Protein AF-A0A382VZM5-F1 (afdb_monomer_lite)

Organism: NCBI:txid408172

Secondary structure (DSSP, 8-state):
--SSGGGTSSSSS-S----------HHHHHHHHHHHHHHHHHHHTTS-HHHHHHHHHHHHHHHHSTTS-SSHHHHHT-EEE-TTSPEEEEEESSGGGGSSS------HHHHHHHHHHHHHHHHSTT-------

Radius of gyration: 19.67 Å; chains: 1; bounding box: 55×34×48 Å

Foldseek 3Di:
DVPPVVVVVVVPPPPDPDPPPDDADPVLLVVLLLLQLLQLLVVPLVHDPVRSLVSSVVLVVQLVDPVAPVGSNRQQLAFDADPVRHGDQCGHPRNVNRVPDDSDDDDPVSSVVSSVSSCVSVVDDDPPPVDDD

Structure (mmCIF, N/CA/C/O backbone):
data_AF-A0A382VZM5-F1
#
_entry.id   AF-A0A382VZM5-F1
#
loop_
_atom_site.group_PDB
_atom_site.id
_atom_site.type_symbol
_atom_site.label_atom_id
_atom_site.label_alt_id
_atom_site.label_comp_id
_atom_site.label_asym_id
_atom_site.label_entity_id
_atom_site.label_seq_id
_atom_site.pdbx_PDB_ins_code
_atom_site.Cartn_x
_atom_site.Cartn_y
_atom_site.Cartn_z
_atom_site.occupancy
_atom_site.B_iso_or_equiv
_atom_site.auth_seq_id
_atom_site.auth_comp_id
_atom_site.auth_asym_id
_atom_site.auth_atom_id
_atom_site.pdbx_PDB_model_num
ATOM 1 N N . MET A 1 1 ? -42.555 -19.357 35.839 1.00 53.53 1 MET A N 1
ATOM 2 C CA . MET A 1 1 ? -43.086 -18.485 34.761 1.00 53.53 1 MET A CA 1
ATOM 3 C C . MET A 1 1 ? -42.178 -17.305 34.368 1.00 53.53 1 MET A C 1
ATOM 5 O O . MET A 1 1 ? -42.350 -16.786 33.280 1.00 53.53 1 MET A O 1
ATOM 9 N N . LYS A 1 2 ? -41.164 -16.904 35.163 1.00 49.78 2 LYS A N 1
ATOM 10 C CA . LYS A 1 2 ? -40.229 -15.804 34.808 1.00 49.78 2 LYS A CA 1
ATOM 11 C C . LYS A 1 2 ? -39.026 -16.201 33.923 1.00 49.78 2 LYS A C 1
ATOM 13 O O . LYS A 1 2 ? -38.334 -15.325 33.428 1.00 49.78 2 LYS A O 1
ATOM 18 N N . LYS A 1 3 ? -38.778 -17.501 33.697 1.00 49.69 3 LYS A N 1
ATOM 19 C CA . LYS A 1 3 ? -37.622 -17.991 32.912 1.00 49.69 3 LYS A CA 1
ATOM 20 C C . LYS A 1 3 ? -37.872 -18.118 31.398 1.00 49.69 3 LYS A C 1
ATOM 22 O O . LYS A 1 3 ? -36.915 -18.255 30.653 1.00 49.69 3 LYS A O 1
ATOM 27 N N . ILE A 1 4 ? -39.125 -18.039 30.940 1.00 55.53 4 ILE A N 1
ATOM 28 C CA . ILE A 1 4 ? -39.479 -18.216 29.515 1.00 55.53 4 ILE A CA 1
ATOM 29 C C . ILE A 1 4 ? -39.431 -16.881 28.745 1.00 55.53 4 ILE A C 1
ATOM 31 O O . ILE A 1 4 ? -39.087 -16.856 27.568 1.00 55.53 4 ILE A O 1
ATOM 35 N N . ILE A 1 5 ? -39.658 -15.748 29.421 1.00 54.41 5 ILE A N 1
ATOM 36 C CA . ILE A 1 5 ? -39.667 -14.410 28.795 1.00 54.41 5 ILE A CA 1
ATOM 37 C C . ILE A 1 5 ? -38.249 -13.948 28.395 1.00 54.41 5 ILE A C 1
ATOM 39 O O . ILE A 1 5 ? -38.088 -13.205 27.431 1.00 54.41 5 ILE A O 1
ATOM 43 N N . LEU A 1 6 ? -37.201 -14.450 29.059 1.00 52.16 6 LEU A N 1
ATOM 44 C CA . LEU A 1 6 ? -35.811 -14.082 28.755 1.00 52.16 6 LEU A CA 1
ATOM 45 C C . LEU A 1 6 ? -35.252 -14.779 27.496 1.00 52.16 6 LEU A C 1
ATOM 47 O O . LEU A 1 6 ? -34.244 -14.339 26.952 1.00 52.16 6 LEU A O 1
ATOM 51 N N . LEU A 1 7 ? -35.913 -15.834 27.002 1.00 49.56 7 LEU A N 1
ATOM 52 C CA . LEU A 1 7 ? -35.460 -16.582 25.822 1.00 49.56 7 LEU A CA 1
ATOM 53 C C . LEU A 1 7 ? -35.880 -15.922 24.493 1.00 49.56 7 LEU A C 1
ATOM 55 O O . LEU A 1 7 ? -35.261 -16.167 23.462 1.00 49.56 7 LEU A O 1
ATOM 59 N N . CYS A 1 8 ? -36.901 -15.058 24.505 1.00 49.72 8 CYS A N 1
ATOM 60 C CA . CYS A 1 8 ? -37.452 -14.455 23.284 1.00 49.72 8 CYS A CA 1
ATOM 61 C C . CYS A 1 8 ? -36.749 -13.154 22.859 1.00 49.72 8 CYS A C 1
ATOM 63 O O . CYS A 1 8 ? -36.810 -12.781 21.692 1.00 49.72 8 CYS A O 1
ATOM 65 N N . ILE A 1 9 ? -36.028 -12.482 23.764 1.00 53.47 9 ILE A N 1
ATOM 66 C CA . ILE A 1 9 ? -35.330 -11.219 23.452 1.00 53.47 9 ILE A CA 1
A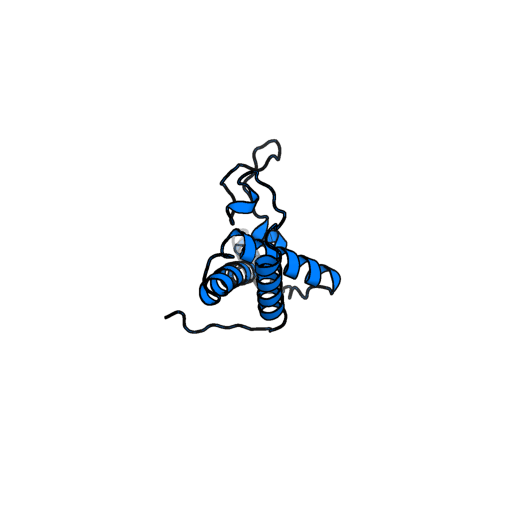TOM 67 C C . ILE A 1 9 ? -34.077 -11.466 22.588 1.00 53.47 9 ILE A C 1
ATOM 69 O O . ILE A 1 9 ? -33.667 -10.601 21.818 1.00 53.47 9 ILE A O 1
ATOM 73 N N . ILE A 1 10 ? -33.503 -12.673 22.634 1.00 54.12 10 ILE A N 1
ATOM 74 C CA . ILE A 1 10 ? -32.308 -13.034 21.852 1.00 54.12 10 ILE A CA 1
ATOM 75 C C . ILE A 1 10 ? -32.659 -13.368 20.386 1.00 54.12 10 ILE A C 1
ATOM 77 O O . ILE A 1 10 ? -31.807 -13.252 19.508 1.00 54.12 10 ILE A O 1
ATOM 81 N N . LEU A 1 11 ? -33.919 -13.705 20.082 1.00 53.12 11 LEU A N 1
ATOM 82 C CA . LEU A 1 11 ? -34.346 -14.110 18.734 1.00 53.12 11 LEU A CA 1
ATOM 83 C C . LEU A 1 11 ? -34.771 -12.942 17.819 1.00 53.12 11 LEU A C 1
ATOM 85 O O . LEU A 1 11 ? -34.908 -13.149 16.617 1.00 53.12 11 LEU A O 1
ATOM 89 N N . VAL A 1 12 ? -34.925 -11.714 18.335 1.00 53.81 12 VAL A N 1
ATOM 90 C CA . VAL A 1 12 ? -35.451 -10.564 17.556 1.00 53.81 12 VAL A CA 1
ATOM 91 C C . VAL A 1 12 ? -34.361 -9.596 17.049 1.00 53.81 12 VAL A C 1
ATOM 93 O O . VAL A 1 12 ? -34.648 -8.681 16.288 1.00 53.81 12 VAL A O 1
ATOM 96 N N . SER A 1 13 ? -33.078 -9.810 17.357 1.00 57.31 13 SER A N 1
ATOM 97 C CA . SER A 1 13 ? -32.002 -8.907 16.883 1.00 57.31 13 SER A CA 1
ATOM 98 C C . SER A 1 13 ? -31.347 -9.323 15.547 1.00 57.31 13 SER A C 1
ATOM 100 O O . SER A 1 13 ? -30.417 -8.678 15.067 1.00 57.31 13 SER A O 1
ATOM 102 N N . CYS A 1 14 ? -31.805 -10.396 14.890 1.00 57.69 14 CYS A N 1
ATOM 103 C CA . CYS A 1 14 ? -31.120 -10.918 13.694 1.00 57.69 14 CYS A CA 1
ATOM 104 C C . CYS A 1 14 ? -31.405 -10.144 12.384 1.00 57.69 14 CYS A C 1
ATOM 106 O O . CYS A 1 14 ? -30.776 -10.408 11.361 1.00 57.69 14 CYS A O 1
ATOM 108 N N . THR A 1 15 ? -32.300 -9.154 12.368 1.00 62.28 15 THR A N 1
ATOM 109 C CA . THR A 1 15 ? -32.735 -8.512 11.114 1.00 62.28 15 THR A CA 1
ATOM 110 C C . THR A 1 15 ? -32.432 -7.018 11.077 1.00 62.28 15 THR A C 1
ATOM 112 O O . THR A 1 15 ? -33.323 -6.208 11.298 1.00 62.28 15 THR A O 1
ATOM 115 N N . ALA A 1 16 ? -31.174 -6.659 10.790 1.00 60.94 16 ALA A N 1
ATOM 116 C CA . ALA A 1 16 ? -30.782 -5.525 9.928 1.00 60.94 16 ALA A CA 1
ATOM 117 C C . ALA A 1 16 ? -29.325 -5.091 10.179 1.00 60.94 16 ALA A C 1
ATOM 119 O O . ALA A 1 16 ? -29.052 -3.949 10.547 1.00 60.94 16 ALA A O 1
ATOM 120 N N . PHE A 1 17 ? -28.349 -5.959 9.896 1.00 58.62 17 PHE A N 1
ATOM 121 C CA . PHE A 1 17 ? -27.002 -5.455 9.615 1.00 58.62 17 PHE A CA 1
ATOM 122 C C . PHE A 1 17 ? -27.051 -4.800 8.229 1.00 58.62 17 PHE A C 1
ATOM 124 O O . PHE A 1 17 ? -26.851 -5.468 7.210 1.00 58.62 17 PHE A O 1
ATOM 131 N N . LYS A 1 18 ? -27.420 -3.513 8.163 1.00 44.88 18 LYS A N 1
ATOM 132 C CA . LYS A 1 18 ? -27.387 -2.762 6.902 1.00 44.88 18 LYS A CA 1
ATOM 133 C C . LYS A 1 18 ? -25.967 -2.871 6.346 1.00 44.88 18 LYS A C 1
ATOM 135 O O . LYS A 1 18 ? -25.014 -2.435 6.989 1.00 44.88 18 LYS A O 1
ATOM 140 N N . ARG A 1 19 ? -25.806 -3.487 5.168 1.00 57.25 19 ARG A N 1
ATOM 141 C CA . ARG A 1 19 ? -24.550 -3.409 4.414 1.00 57.25 19 ARG A CA 1
ATOM 142 C C . ARG A 1 19 ? -24.344 -1.934 4.079 1.00 57.25 19 ARG A C 1
ATOM 144 O O . ARG A 1 19 ? -24.989 -1.423 3.172 1.00 57.25 19 ARG A O 1
ATOM 151 N N . VAL A 1 20 ? -23.490 -1.247 4.832 1.00 54.91 20 VAL A N 1
ATOM 152 C CA . VAL A 1 20 ? -23.001 0.079 4.450 1.00 54.91 20 VAL A CA 1
ATOM 153 C C . VAL A 1 20 ? -22.183 -0.129 3.181 1.00 54.91 20 VAL A C 1
ATOM 155 O O . VAL A 1 20 ? -21.071 -0.652 3.234 1.00 54.91 20 VAL A O 1
ATOM 158 N N . THR A 1 21 ? -22.755 0.203 2.028 1.00 56.88 21 THR A N 1
ATOM 159 C CA . THR A 1 21 ? -22.003 0.281 0.777 1.00 56.88 21 THR A CA 1
ATOM 160 C C . THR A 1 21 ? -21.133 1.524 0.869 1.00 56.88 21 THR A C 1
ATOM 162 O O . THR A 1 21 ? -21.625 2.643 0.736 1.00 56.88 21 THR A O 1
ATOM 165 N N . TYR A 1 22 ? -19.853 1.332 1.178 1.00 59.62 22 TYR A N 1
ATOM 166 C CA . TYR A 1 22 ? -18.869 2.403 1.124 1.00 59.62 22 TYR A CA 1
ATOM 167 C C . TYR A 1 22 ? -18.701 2.823 -0.342 1.00 59.62 22 TYR A C 1
ATOM 169 O O . TYR A 1 22 ? -18.110 2.094 -1.135 1.00 59.62 22 TYR A O 1
ATOM 177 N N . VAL A 1 23 ? -19.283 3.965 -0.710 1.00 64.69 23 VAL A N 1
ATOM 178 C CA . VAL A 1 23 ? -19.037 4.633 -1.992 1.00 64.69 23 VAL A CA 1
ATOM 179 C C . VAL A 1 23 ? -18.075 5.782 -1.689 1.00 64.69 23 VAL A C 1
ATOM 181 O O . VAL A 1 23 ? -18.491 6.732 -1.023 1.00 64.69 23 VAL A O 1
ATOM 184 N N . PRO A 1 24 ? -16.792 5.694 -2.082 1.00 65.06 24 PRO A N 1
ATOM 185 C CA . PRO A 1 24 ? -15.825 6.742 -1.781 1.00 65.06 24 PRO A CA 1
ATOM 186 C C . PRO A 1 24 ? -16.204 8.036 -2.507 1.00 65.06 24 PRO A C 1
ATOM 188 O O . PRO A 1 24 ? -16.579 8.012 -3.683 1.00 65.06 24 PRO A O 1
ATOM 191 N N . THR A 1 25 ? -16.087 9.174 -1.822 1.00 73.50 25 THR A N 1
ATOM 192 C CA . THR A 1 25 ? -16.189 10.488 -2.472 1.00 73.50 25 THR A CA 1
ATOM 193 C C . THR A 1 25 ? -14.999 10.711 -3.413 1.00 73.50 25 THR A C 1
ATOM 195 O O . THR A 1 25 ? -14.013 9.977 -3.370 1.00 73.50 25 THR A O 1
ATOM 198 N N . SER A 1 26 ? -15.039 11.728 -4.280 1.00 70.81 26 SER A N 1
ATOM 199 C CA . SER A 1 26 ? -13.919 12.011 -5.194 1.00 70.81 26 SER A CA 1
ATOM 200 C C . SER A 1 26 ? -12.607 12.316 -4.463 1.00 70.81 26 SER A C 1
ATOM 202 O O . SER A 1 26 ? -11.539 11.992 -4.981 1.00 70.81 26 SER A O 1
ATOM 204 N N . TYR A 1 27 ? -12.690 12.928 -3.278 1.00 71.62 27 TYR A N 1
ATOM 205 C CA . TYR A 1 27 ? -11.540 13.189 -2.416 1.00 71.62 27 TYR A CA 1
ATOM 206 C C . TYR A 1 27 ? -10.994 11.876 -1.841 1.00 71.62 27 TYR A C 1
ATOM 208 O O . TYR A 1 27 ? -9.828 11.552 -2.068 1.00 71.62 27 TYR A O 1
ATOM 216 N N . ASP A 1 28 ? -11.867 11.056 -1.241 1.00 81.06 28 ASP A N 1
ATOM 217 C CA . ASP A 1 28 ? -11.489 9.736 -0.717 1.00 81.06 28 ASP A CA 1
ATOM 218 C C . ASP A 1 28 ? -10.900 8.839 -1.813 1.00 81.06 28 ASP A C 1
ATOM 220 O O . ASP A 1 28 ? -9.942 8.110 -1.581 1.00 81.06 28 ASP A O 1
ATOM 224 N N . TYR A 1 29 ? -11.425 8.915 -3.038 1.00 87.56 29 TYR A N 1
ATOM 225 C CA . TYR A 1 29 ? -10.929 8.134 -4.167 1.00 87.56 29 TYR A CA 1
ATOM 226 C C . TYR A 1 29 ? -9.458 8.433 -4.484 1.00 87.56 29 TYR A C 1
ATOM 228 O O . TYR A 1 29 ? -8.688 7.505 -4.738 1.00 87.56 29 TYR A O 1
ATOM 236 N N . GLN A 1 30 ? -9.043 9.705 -4.478 1.00 90.06 30 GLN A N 1
ATOM 237 C CA . GLN A 1 30 ? -7.644 10.054 -4.756 1.00 90.06 30 GLN A CA 1
ATOM 238 C C . GLN A 1 30 ? -6.710 9.552 -3.653 1.00 90.06 30 GLN A C 1
ATOM 240 O O . GLN A 1 30 ? -5.625 9.047 -3.960 1.00 90.06 30 GLN A O 1
ATOM 245 N N . ASP A 1 31 ? -7.144 9.636 -2.396 1.00 92.56 31 ASP A N 1
ATOM 246 C CA . ASP A 1 31 ? -6.392 9.117 -1.255 1.00 92.56 31 ASP A CA 1
ATOM 247 C C . ASP A 1 31 ? -6.284 7.589 -1.305 1.00 92.56 31 ASP A C 1
ATOM 249 O O . ASP A 1 31 ? -5.191 7.039 -1.176 1.00 92.56 31 ASP A O 1
ATOM 253 N N . GLU A 1 32 ? -7.374 6.887 -1.607 1.00 94.69 32 GLU A N 1
ATOM 254 C CA . GLU A 1 32 ? -7.399 5.425 -1.714 1.00 94.69 32 GLU A CA 1
ATOM 255 C C . GLU A 1 32 ? -6.540 4.931 -2.895 1.00 94.69 32 GLU A C 1
ATOM 257 O O . GLU A 1 32 ? -5.788 3.962 -2.752 1.00 94.69 32 GLU A O 1
ATOM 262 N N . VAL A 1 33 ? -6.552 5.642 -4.033 1.00 95.62 33 VAL A N 1
ATOM 263 C CA . VAL A 1 33 ? -5.623 5.406 -5.155 1.00 95.62 33 VAL A CA 1
ATOM 264 C C . VAL A 1 33 ? -4.178 5.601 -4.716 1.00 95.62 33 VAL A C 1
ATOM 266 O O . VAL A 1 33 ? -3.322 4.782 -5.063 1.00 95.62 33 VAL A O 1
ATOM 269 N N . LYS A 1 34 ? -3.881 6.676 -3.980 1.00 97.12 34 LYS A N 1
ATOM 270 C CA . LYS A 1 34 ? -2.527 6.969 -3.500 1.00 97.12 34 LYS A CA 1
ATOM 271 C C . LYS A 1 34 ? -2.040 5.880 -2.546 1.00 97.12 34 LYS A C 1
ATOM 273 O O . LYS A 1 34 ? -0.941 5.372 -2.755 1.00 97.12 34 LYS A O 1
ATOM 278 N N . CYS A 1 35 ? -2.859 5.482 -1.575 1.00 97.94 35 CYS A N 1
ATOM 279 C CA . CYS A 1 35 ? -2.543 4.404 -0.642 1.00 97.94 35 CYS A CA 1
ATOM 280 C C . CYS A 1 35 ? -2.307 3.084 -1.387 1.00 97.94 35 CYS A C 1
ATOM 282 O O . CYS A 1 35 ? -1.262 2.457 -1.206 1.00 97.94 35 CYS A O 1
ATOM 284 N N . LEU A 1 36 ? -3.217 2.680 -2.284 1.00 97.88 36 LEU A N 1
ATOM 285 C CA . LEU A 1 36 ? -3.050 1.445 -3.056 1.00 97.88 36 LEU A CA 1
ATOM 286 C C . LEU A 1 36 ? -1.768 1.471 -3.893 1.00 97.88 36 LEU A C 1
ATOM 288 O O . LEU A 1 36 ? -1.035 0.485 -3.932 1.00 97.88 36 LEU A O 1
ATOM 292 N N . ALA A 1 37 ? -1.474 2.607 -4.527 1.00 98.56 37 ALA A N 1
ATOM 293 C CA . ALA A 1 37 ? -0.255 2.790 -5.298 1.00 98.56 37 ALA A CA 1
ATOM 294 C C . ALA A 1 37 ? 0.999 2.699 -4.419 1.00 98.56 37 ALA A C 1
ATOM 296 O O . ALA A 1 37 ? 1.969 2.078 -4.845 1.00 98.56 37 ALA A O 1
ATOM 297 N N . GLN A 1 38 ? 1.004 3.295 -3.217 1.00 98.62 38 GLN A N 1
ATOM 298 C CA . GLN A 1 38 ? 2.134 3.174 -2.282 1.00 98.62 38 GLN A CA 1
ATOM 299 C C . GLN A 1 38 ? 2.371 1.712 -1.931 1.00 98.62 38 GLN A C 1
ATOM 301 O O . GLN A 1 38 ? 3.501 1.241 -2.002 1.00 98.62 38 GLN A O 1
ATOM 306 N N . ASN A 1 39 ? 1.299 0.978 -1.650 1.00 98.69 39 ASN A N 1
ATOM 307 C CA . ASN A 1 39 ? 1.412 -0.425 -1.298 1.00 98.69 39 ASN A CA 1
ATOM 308 C C . ASN A 1 39 ? 1.977 -1.279 -2.437 1.00 98.69 39 ASN A C 1
ATOM 310 O O . ASN A 1 39 ? 2.892 -2.062 -2.215 1.00 98.69 39 ASN A O 1
ATOM 314 N N . ILE A 1 40 ? 1.484 -1.089 -3.666 1.00 98.75 40 ILE A N 1
ATOM 315 C CA . ILE A 1 40 ? 2.029 -1.762 -4.857 1.00 98.75 40 ILE A CA 1
ATOM 316 C C . ILE A 1 40 ? 3.515 -1.426 -5.030 1.00 98.75 40 ILE A C 1
ATOM 318 O O . ILE A 1 40 ? 4.324 -2.318 -5.277 1.00 98.75 40 ILE A O 1
ATOM 322 N N . TYR A 1 41 ? 3.879 -0.152 -4.879 1.00 98.81 41 TYR A N 1
ATOM 323 C CA . TYR A 1 41 ? 5.250 0.309 -5.056 1.00 98.81 41 TYR A CA 1
ATOM 324 C C . TYR A 1 41 ? 6.200 -0.322 -4.032 1.00 98.81 41 TYR A C 1
ATOM 326 O O . TYR A 1 41 ? 7.234 -0.868 -4.407 1.00 98.81 41 TYR A O 1
ATOM 334 N N . PHE A 1 42 ? 5.869 -0.259 -2.744 1.00 98.62 42 PHE A N 1
ATOM 335 C CA . PHE A 1 42 ? 6.779 -0.717 -1.695 1.00 98.62 42 PHE A CA 1
ATOM 336 C C . PHE A 1 42 ? 6.847 -2.239 -1.565 1.00 98.62 42 PHE A C 1
ATOM 338 O O . PHE A 1 42 ? 7.905 -2.758 -1.230 1.00 98.62 42 PHE A O 1
ATOM 345 N N . GLU A 1 43 ? 5.764 -2.955 -1.866 1.00 98.38 43 GLU A N 1
ATOM 346 C CA . GLU A 1 43 ? 5.736 -4.419 -1.760 1.00 98.38 43 GLU A CA 1
ATOM 347 C C . GLU A 1 43 ? 6.155 -5.120 -3.064 1.00 98.38 43 GLU A C 1
ATOM 349 O O . GLU A 1 43 ? 6.603 -6.264 -3.027 1.00 98.38 43 GLU A O 1
ATOM 354 N N . ALA A 1 44 ? 5.990 -4.481 -4.232 1.00 98.50 44 ALA A N 1
ATOM 355 C CA . ALA A 1 44 ? 6.078 -5.194 -5.510 1.00 98.50 44 ALA A CA 1
ATOM 356 C C . ALA A 1 44 ? 6.583 -4.384 -6.718 1.00 98.50 44 ALA A C 1
ATOM 358 O O . ALA A 1 44 ? 6.450 -4.868 -7.843 1.00 98.50 44 ALA A O 1
ATOM 359 N N . ARG A 1 45 ? 7.188 -3.195 -6.560 1.00 97.94 45 ARG A N 1
ATOM 360 C CA . ARG A 1 45 ? 7.695 -2.421 -7.720 1.00 97.94 45 ARG A CA 1
ATOM 361 C C . ARG A 1 45 ? 8.659 -3.200 -8.626 1.00 97.94 45 ARG A C 1
ATOM 363 O O . ARG A 1 45 ? 8.632 -2.997 -9.834 1.00 97.94 45 ARG A O 1
ATOM 370 N N . ASP A 1 46 ? 9.452 -4.097 -8.043 1.00 97.69 46 ASP A N 1
ATOM 371 C CA . ASP A 1 46 ? 10.472 -4.894 -8.738 1.00 97.69 46 ASP A CA 1
ATOM 372 C C . ASP A 1 46 ? 9.919 -6.264 -9.191 1.00 97.69 46 ASP A C 1
ATOM 374 O O . ASP A 1 46 ? 10.664 -7.160 -9.580 1.00 97.69 46 ASP A O 1
ATOM 378 N N . GLN A 1 47 ? 8.596 -6.448 -9.124 1.00 98.38 47 GLN A N 1
ATOM 379 C CA . GLN A 1 47 ? 7.893 -7.655 -9.556 1.00 98.38 47 GLN A CA 1
ATOM 380 C C . GLN A 1 47 ? 7.232 -7.455 -10.923 1.00 98.38 47 GLN A C 1
ATOM 382 O O . GLN A 1 47 ? 6.955 -6.335 -11.364 1.00 98.38 47 GLN A O 1
ATOM 387 N N . THR A 1 48 ? 6.886 -8.572 -11.569 1.00 98.12 48 THR A N 1
ATOM 388 C CA . THR A 1 48 ? 6.049 -8.565 -12.778 1.00 98.12 48 THR A CA 1
ATOM 389 C C . THR A 1 48 ? 4.715 -7.853 -12.530 1.00 98.12 48 THR A C 1
ATOM 391 O O . THR A 1 48 ? 4.233 -7.758 -11.397 1.00 98.12 48 THR A O 1
ATOM 394 N N . THR A 1 49 ? 4.041 -7.417 -13.598 1.00 96.62 49 THR A N 1
ATOM 395 C CA . THR A 1 49 ? 2.699 -6.823 -13.488 1.00 96.62 49 THR A CA 1
ATOM 396 C C . THR A 1 49 ? 1.709 -7.753 -12.770 1.00 96.62 49 THR A C 1
ATOM 398 O O . THR A 1 49 ? 0.895 -7.268 -11.987 1.00 96.62 49 THR A O 1
ATOM 401 N N . LYS A 1 50 ? 1.813 -9.085 -12.953 1.00 96.44 50 LYS A N 1
ATOM 402 C CA . LYS A 1 50 ? 1.007 -10.081 -12.212 1.00 96.44 50 LYS A CA 1
ATOM 403 C C . LYS A 1 50 ? 1.255 -9.976 -10.701 1.00 96.44 50 LYS A C 1
ATOM 405 O O . LYS A 1 50 ? 0.293 -9.969 -9.939 1.00 96.44 50 LYS A O 1
ATOM 410 N N . GLY A 1 51 ? 2.511 -9.830 -10.272 1.00 97.94 51 GLY A N 1
ATOM 411 C CA . GLY A 1 51 ? 2.876 -9.644 -8.860 1.00 97.94 51 GLY A CA 1
ATOM 412 C C . GLY A 1 51 ? 2.350 -8.332 -8.269 1.00 97.94 51 GLY A C 1
ATOM 413 O O . GLY A 1 51 ? 1.766 -8.326 -7.187 1.00 97.94 51 GLY A O 1
ATOM 414 N N . GLN A 1 52 ? 2.455 -7.231 -9.014 1.00 98.50 52 GLN A N 1
ATOM 415 C CA . GLN A 1 52 ? 1.908 -5.931 -8.602 1.00 98.50 52 GLN A CA 1
ATOM 416 C C . GLN A 1 52 ? 0.377 -5.964 -8.456 1.00 98.50 52 GLN A C 1
ATOM 418 O O . GLN A 1 52 ? -0.174 -5.459 -7.475 1.00 98.50 52 GLN A O 1
ATOM 423 N N . ILE A 1 53 ? -0.322 -6.608 -9.398 1.00 97.12 53 ILE A N 1
ATOM 424 C CA . ILE A 1 53 ? -1.776 -6.819 -9.330 1.00 97.12 53 ILE A CA 1
ATOM 425 C C . ILE A 1 53 ? -2.146 -7.720 -8.145 1.00 97.12 53 ILE A C 1
ATOM 427 O O . ILE A 1 53 ? -3.141 -7.453 -7.471 1.00 97.12 53 ILE A O 1
ATOM 431 N N . ALA A 1 54 ? -1.353 -8.753 -7.854 1.00 97.38 54 ALA A N 1
ATOM 432 C CA . ALA A 1 54 ? -1.598 -9.637 -6.717 1.00 97.38 54 ALA A CA 1
ATOM 433 C C . ALA A 1 54 ? -1.568 -8.875 -5.381 1.00 97.38 54 ALA A C 1
ATOM 435 O O . ALA A 1 54 ? -2.488 -9.034 -4.578 1.00 97.38 54 ALA A O 1
ATOM 436 N N . VAL A 1 55 ? -0.589 -7.985 -5.166 1.00 98.12 55 VAL A N 1
ATOM 437 C CA . VAL A 1 55 ? -0.559 -7.111 -3.976 1.00 98.12 55 VAL A CA 1
ATOM 438 C C . VAL A 1 55 ? -1.811 -6.236 -3.897 1.00 98.12 55 VAL A C 1
ATOM 440 O O . VAL A 1 55 ? -2.431 -6.144 -2.837 1.00 98.12 55 VAL A O 1
ATOM 443 N N . ALA A 1 56 ? -2.223 -5.627 -5.013 1.00 97.19 56 ALA A N 1
ATOM 444 C CA . ALA A 1 56 ? -3.429 -4.802 -5.049 1.00 97.19 56 ALA A CA 1
ATOM 445 C C . ALA A 1 56 ? -4.689 -5.599 -4.665 1.00 97.19 56 ALA A C 1
ATOM 447 O O . ALA A 1 56 ? -5.504 -5.134 -3.867 1.00 97.19 56 ALA A O 1
ATOM 448 N N . LEU A 1 57 ? -4.828 -6.817 -5.193 1.00 96.12 57 LEU A N 1
ATOM 449 C CA . LEU A 1 57 ? -5.950 -7.708 -4.900 1.00 96.12 57 LEU A CA 1
ATOM 450 C C . LEU A 1 57 ? -5.966 -8.177 -3.450 1.00 96.12 57 LEU A C 1
ATOM 452 O O . LEU A 1 57 ? -7.037 -8.221 -2.858 1.00 96.12 57 LEU A O 1
ATOM 456 N N . VAL A 1 58 ? -4.814 -8.469 -2.843 1.00 96.94 58 VAL A N 1
ATOM 457 C CA . VAL A 1 58 ? -4.750 -8.782 -1.405 1.00 96.94 58 VAL A CA 1
ATOM 458 C C . VAL A 1 58 ? -5.318 -7.626 -0.580 1.00 96.94 58 VAL A C 1
ATOM 460 O O . VAL A 1 58 ? -6.096 -7.860 0.348 1.00 96.94 58 VAL A O 1
ATOM 463 N N . THR A 1 59 ? -4.985 -6.381 -0.925 1.00 96.62 59 THR A N 1
ATOM 464 C CA . THR A 1 59 ? -5.522 -5.199 -0.237 1.00 96.62 59 THR A CA 1
ATOM 465 C C . THR A 1 59 ? -7.032 -5.052 -0.438 1.00 96.62 59 THR A C 1
ATOM 467 O O . THR A 1 59 ? -7.750 -4.833 0.537 1.00 96.62 59 THR A O 1
ATOM 470 N N . ILE A 1 60 ? -7.530 -5.224 -1.665 1.00 94.81 60 ILE A N 1
ATOM 471 C CA . ILE A 1 60 ? -8.966 -5.129 -1.981 1.00 94.81 60 ILE A CA 1
ATOM 472 C C . ILE A 1 60 ? -9.758 -6.246 -1.285 1.00 94.81 60 ILE A C 1
ATOM 474 O O . ILE A 1 60 ? -10.740 -5.967 -0.602 1.00 94.81 60 ILE A O 1
ATOM 478 N N . ASN A 1 61 ? -9.279 -7.491 -1.339 1.00 94.75 61 ASN A N 1
ATOM 479 C CA . ASN A 1 61 ? -9.907 -8.633 -0.667 1.00 94.75 61 ASN A CA 1
ATOM 480 C C . ASN A 1 61 ? -9.982 -8.437 0.856 1.00 94.75 61 ASN A C 1
ATOM 482 O O . ASN A 1 61 ? -10.923 -8.897 1.504 1.00 94.75 61 ASN A O 1
ATOM 486 N N . ARG A 1 62 ? -8.993 -7.752 1.451 1.00 95.81 62 ARG A N 1
ATOM 487 C CA . ARG A 1 62 ? -9.050 -7.358 2.865 1.00 95.81 62 ARG A CA 1
ATOM 488 C C . ARG A 1 62 ? -10.185 -6.363 3.093 1.00 95.81 62 ARG A C 1
ATOM 490 O O . ARG A 1 62 ? -10.999 -6.628 3.966 1.00 95.81 62 ARG A O 1
ATOM 497 N N . VAL A 1 63 ? -10.296 -5.302 2.293 1.00 92.00 63 VAL A N 1
ATOM 498 C CA . VAL A 1 63 ? -11.396 -4.317 2.401 1.00 92.00 63 VAL A CA 1
ATOM 499 C C . VAL A 1 63 ? -12.781 -4.967 2.292 1.00 92.00 63 VAL A C 1
ATOM 501 O O . VAL A 1 63 ? -13.696 -4.589 3.024 1.00 92.00 63 VAL A O 1
ATOM 504 N N . GLU A 1 64 ? -12.942 -5.964 1.423 1.00 88.69 64 GLU A N 1
ATOM 505 C CA . GLU A 1 64 ? -14.209 -6.693 1.248 1.00 88.69 64 GLU A CA 1
ATOM 506 C C . GLU A 1 64 ? -14.548 -7.630 2.422 1.00 88.69 64 GLU A C 1
ATOM 508 O O . GLU A 1 64 ? -15.706 -8.011 2.627 1.00 88.69 64 GLU A O 1
ATOM 513 N N . SER A 1 65 ? -13.552 -8.007 3.222 1.00 91.44 65 SER A N 1
ATOM 514 C CA . SER A 1 65 ? -13.717 -8.918 4.347 1.00 91.44 65 SER A CA 1
ATOM 515 C C . SER A 1 65 ? -14.067 -8.175 5.635 1.00 91.44 65 SER A C 1
ATOM 517 O O . SER A 1 65 ? -13.372 -7.265 6.075 1.00 91.44 65 SER A O 1
ATOM 519 N N . ARG A 1 66 ? -15.086 -8.670 6.351 1.00 92.69 66 ARG A N 1
ATOM 520 C CA . ARG A 1 66 ? -15.521 -8.135 7.661 1.00 92.69 66 ARG A CA 1
ATOM 521 C C . ARG A 1 66 ? -14.446 -8.188 8.756 1.00 92.69 66 ARG A C 1
ATOM 523 O O . ARG A 1 66 ? -14.645 -7.631 9.830 1.00 92.69 66 ARG A O 1
ATOM 530 N N . ARG A 1 67 ? -13.340 -8.901 8.521 1.00 95.06 67 ARG A N 1
ATOM 531 C CA . ARG A 1 67 ? -12.220 -9.035 9.467 1.00 95.06 67 ARG A CA 1
ATOM 532 C C . ARG A 1 67 ? -11.265 -7.841 9.432 1.00 95.06 67 ARG A C 1
ATOM 534 O O . ARG A 1 67 ? -10.395 -7.752 10.296 1.00 95.06 67 ARG A O 1
ATOM 541 N N . PHE A 1 68 ? -11.395 -6.965 8.441 1.00 94.00 68 PHE A N 1
ATOM 542 C CA . PHE A 1 68 ? -10.486 -5.849 8.219 1.00 94.00 68 PHE A CA 1
ATOM 543 C C . PHE A 1 68 ? -11.256 -4.528 8.106 1.00 94.00 68 PHE A C 1
ATOM 545 O O . PHE A 1 68 ? -12.482 -4.525 7.972 1.00 94.00 68 PHE A O 1
ATOM 552 N N . PRO A 1 69 ? -10.550 -3.388 8.184 1.00 93.56 69 PRO A N 1
ATOM 553 C CA . PRO A 1 69 ? -11.149 -2.095 7.897 1.00 93.56 69 PRO A CA 1
ATOM 554 C C . PRO A 1 69 ? -11.745 -2.020 6.487 1.00 93.56 69 PRO A C 1
ATOM 556 O O . PRO A 1 69 ? -11.248 -2.632 5.550 1.00 93.56 69 PRO A O 1
ATOM 559 N N . ASN A 1 70 ? -12.773 -1.193 6.330 1.00 89.56 70 ASN A N 1
ATOM 560 C CA . ASN A 1 70 ? -13.552 -1.055 5.099 1.00 89.56 70 ASN A CA 1
ATOM 561 C C . ASN A 1 70 ? -13.020 0.016 4.123 1.00 89.56 70 ASN A C 1
ATOM 563 O O . ASN A 1 70 ? -13.789 0.530 3.317 1.00 89.56 70 ASN A O 1
ATOM 567 N N . SER A 1 71 ? -11.739 0.383 4.214 1.00 91.69 71 SER A N 1
ATOM 568 C CA . SER A 1 71 ? -11.082 1.291 3.263 1.00 91.69 71 SER A CA 1
ATOM 569 C C . SER A 1 71 ? -9.627 0.873 3.045 1.00 91.69 71 SER A C 1
ATOM 571 O O . SER A 1 71 ? -8.980 0.349 3.960 1.00 91.69 71 SER A O 1
ATOM 573 N N . ILE A 1 72 ? -9.107 1.103 1.844 1.00 95.44 72 ILE A N 1
ATOM 574 C CA . ILE A 1 72 ? -7.757 0.741 1.410 1.00 95.44 72 ILE A CA 1
ATOM 575 C C . ILE A 1 72 ? -6.715 1.386 2.318 1.00 95.44 72 ILE A C 1
ATOM 577 O O . ILE A 1 72 ? -5.843 0.686 2.835 1.00 95.44 72 ILE A O 1
ATOM 581 N N . CYS A 1 73 ? -6.817 2.694 2.572 1.00 96.38 73 CYS A N 1
ATOM 582 C CA . CYS A 1 73 ? -5.853 3.384 3.427 1.00 96.38 73 CYS A CA 1
ATOM 583 C C . CYS A 1 73 ? -5.865 2.832 4.861 1.00 96.38 73 CYS A C 1
ATOM 585 O O . CYS A 1 73 ? -4.807 2.659 5.467 1.00 96.38 73 CYS A O 1
ATOM 587 N N . LYS A 1 74 ? -7.043 2.495 5.408 1.00 95.31 74 LYS A N 1
ATOM 588 C CA . LYS A 1 74 ? -7.149 1.901 6.751 1.00 95.31 74 LYS A CA 1
ATOM 589 C C . LYS A 1 74 ? -6.580 0.483 6.812 1.00 95.31 74 LYS A C 1
ATOM 591 O O . LYS A 1 74 ? -5.979 0.126 7.822 1.00 95.31 74 LYS A O 1
ATOM 596 N N . VAL A 1 75 ? -6.765 -0.319 5.762 1.00 96.38 75 VAL A N 1
ATOM 597 C CA . VAL A 1 75 ? -6.158 -1.655 5.650 1.00 96.38 75 VAL A CA 1
ATOM 598 C C . VAL A 1 75 ? -4.637 -1.549 5.583 1.00 96.38 75 VAL A C 1
ATOM 600 O O . VAL A 1 75 ? -3.946 -2.278 6.294 1.00 96.38 75 VAL A O 1
ATOM 603 N N . ILE A 1 76 ? -4.115 -0.638 4.759 1.00 97.38 76 ILE A N 1
ATOM 604 C CA . ILE A 1 76 ? -2.673 -0.462 4.565 1.00 97.38 76 ILE A CA 1
ATOM 605 C C . ILE A 1 76 ? -1.993 0.007 5.851 1.00 97.38 76 ILE A C 1
ATOM 607 O O . ILE A 1 76 ? -0.994 -0.574 6.269 1.00 97.38 76 ILE A O 1
ATOM 611 N N . HIS A 1 77 ? -2.575 0.995 6.529 1.00 96.81 77 HIS A N 1
ATOM 612 C CA . HIS A 1 77 ? -2.016 1.567 7.754 1.00 96.81 77 HIS A CA 1
ATOM 613 C C . HIS A 1 77 ? -2.414 0.803 9.032 1.00 96.81 77 HIS A C 1
ATOM 615 O O . HIS A 1 77 ? -2.269 1.312 10.149 1.00 96.81 77 HIS A O 1
ATOM 621 N N . GLN A 1 78 ? -2.924 -0.427 8.907 1.00 95.88 78 GLN A N 1
ATOM 622 C CA . GLN A 1 78 ? -3.240 -1.258 10.064 1.00 95.88 78 GLN A CA 1
ATOM 623 C C . GLN A 1 78 ? -1.946 -1.735 10.748 1.00 95.88 78 GLN A C 1
ATOM 625 O O . GLN A 1 78 ? -1.173 -2.521 10.194 1.00 95.88 78 GLN A O 1
ATOM 630 N N . ALA A 1 79 ? -1.737 -1.293 11.992 1.00 95.81 79 ALA A N 1
ATOM 631 C CA . ALA A 1 79 ? -0.525 -1.564 12.761 1.00 95.81 79 ALA A CA 1
ATOM 632 C C . ALA A 1 79 ? -0.813 -1.865 14.237 1.00 95.81 79 ALA A C 1
ATOM 634 O O . ALA A 1 79 ? -1.697 -1.266 14.857 1.00 95.81 79 ALA A O 1
ATOM 635 N N . ARG A 1 80 ? -0.013 -2.755 14.838 1.00 95.75 80 ARG A N 1
ATOM 636 C CA . ARG A 1 80 ? -0.019 -2.976 16.292 1.00 95.75 80 ARG A CA 1
ATOM 637 C C . ARG A 1 80 ? 0.695 -1.815 16.986 1.00 95.75 80 ARG A C 1
ATOM 639 O O . ARG A 1 80 ? 1.772 -1.408 16.562 1.00 95.75 80 ARG A O 1
ATOM 646 N N . ARG A 1 81 ? 0.135 -1.314 18.089 1.00 96.38 81 ARG A N 1
ATOM 647 C CA . ARG A 1 81 ? 0.698 -0.194 18.864 1.00 96.38 81 ARG A CA 1
ATOM 648 C C . ARG A 1 81 ? 1.094 -0.620 20.277 1.00 96.38 81 ARG A C 1
ATOM 650 O O . ARG A 1 81 ? 0.559 -1.593 20.813 1.00 96.38 81 ARG A O 1
ATOM 657 N N . TYR A 1 82 ? 2.095 0.044 20.849 1.00 96.69 82 TYR A N 1
ATOM 658 C CA . TYR A 1 82 ? 2.393 -0.011 22.285 1.00 96.69 82 TYR A CA 1
ATOM 659 C C . TYR A 1 82 ? 1.302 0.725 23.077 1.00 96.69 82 TYR A C 1
ATOM 661 O O . TYR A 1 82 ? 0.514 1.473 22.501 1.00 96.69 82 TYR A O 1
ATOM 669 N N . SER A 1 83 ? 1.280 0.548 24.400 1.00 96.81 83 SER A N 1
ATOM 670 C CA . SER A 1 83 ? 0.363 1.275 25.292 1.00 96.81 83 SER A CA 1
ATOM 671 C C . SER A 1 83 ? 0.517 2.798 25.189 1.00 96.81 83 SER A C 1
ATOM 673 O O . SER A 1 83 ? -0.459 3.518 25.333 1.00 96.81 83 SER A O 1
ATOM 675 N N . ASN A 1 84 ? 1.714 3.287 24.854 1.00 96.31 84 ASN A N 1
ATOM 676 C CA . ASN A 1 84 ? 2.001 4.707 24.623 1.00 96.31 84 ASN A CA 1
ATOM 677 C C . ASN A 1 84 ? 1.620 5.214 23.213 1.00 96.31 84 ASN A C 1
ATOM 679 O O . ASN A 1 84 ? 2.063 6.284 22.804 1.00 96.31 84 ASN A O 1
ATOM 683 N N . GLY A 1 85 ? 0.883 4.428 22.423 1.00 94.75 85 GLY A N 1
ATOM 684 C CA . GLY A 1 85 ? 0.412 4.812 21.089 1.00 94.75 85 GLY A CA 1
ATOM 685 C C . GLY A 1 85 ? 1.438 4.683 19.957 1.00 94.75 85 GLY A C 1
ATOM 686 O O . GLY A 1 85 ? 1.044 4.731 18.786 1.00 94.75 85 GLY A O 1
ATOM 687 N N . LYS A 1 86 ? 2.727 4.450 20.247 1.00 95.44 86 LYS A N 1
ATOM 688 C CA . LYS A 1 86 ? 3.756 4.249 19.210 1.00 95.44 86 LYS A CA 1
ATOM 689 C C . LYS A 1 86 ? 3.501 2.965 18.419 1.00 95.44 86 LYS A C 1
ATOM 691 O O . LYS A 1 86 ? 3.116 1.941 18.988 1.00 95.44 86 LYS A O 1
ATOM 696 N N . ILE A 1 87 ? 3.743 3.006 17.109 1.00 95.38 87 ILE A N 1
ATOM 697 C CA . ILE A 1 87 ? 3.671 1.822 16.242 1.00 95.38 87 ILE A CA 1
ATOM 698 C C . ILE A 1 87 ? 4.774 0.832 16.641 1.00 95.38 87 ILE A C 1
ATOM 700 O O . ILE A 1 87 ? 5.927 1.216 16.843 1.00 95.38 87 ILE A O 1
ATOM 704 N N . LYS A 1 88 ? 4.418 -0.450 16.762 1.00 96.69 88 LYS A N 1
ATOM 705 C CA . 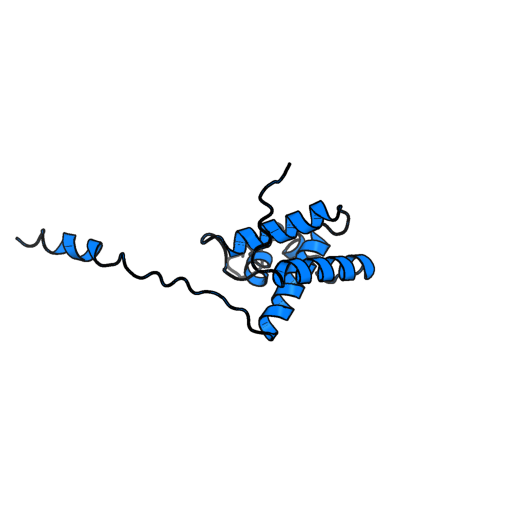LYS A 1 88 ? 5.385 -1.538 16.933 1.00 96.69 88 LYS A CA 1
ATOM 706 C C . LYS A 1 88 ? 6.010 -1.846 15.578 1.00 96.69 88 LYS A C 1
ATOM 708 O O . LYS A 1 88 ? 5.297 -2.242 14.657 1.00 96.69 88 LYS A O 1
ATOM 713 N N . LYS A 1 89 ? 7.331 -1.689 15.475 1.00 96.06 89 LYS A N 1
ATOM 714 C CA . LYS A 1 89 ? 8.068 -1.995 14.245 1.00 96.06 89 LYS A CA 1
ATOM 715 C C . LYS A 1 89 ? 7.860 -3.446 13.815 1.00 96.06 89 LYS A C 1
ATOM 717 O O . LYS A 1 89 ? 7.756 -4.333 14.666 1.00 96.06 89 LYS A O 1
ATOM 722 N N . HIS A 1 90 ? 7.787 -3.670 12.506 1.00 94.44 90 HIS A N 1
ATOM 723 C CA . HIS A 1 90 ? 7.634 -4.996 11.886 1.00 94.44 90 HIS A CA 1
ATOM 724 C C . HIS A 1 90 ? 6.408 -5.801 12.372 1.00 94.44 90 HIS A C 1
ATOM 726 O O . HIS A 1 90 ? 6.408 -7.033 12.360 1.00 94.44 90 HIS A O 1
ATOM 732 N N . LYS A 1 91 ? 5.352 -5.122 12.843 1.00 95.38 91 LYS A N 1
ATOM 733 C CA . LYS A 1 91 ? 4.083 -5.732 13.290 1.00 95.38 91 LYS A CA 1
ATOM 734 C C . LYS A 1 91 ? 2.877 -5.107 12.572 1.00 95.38 91 LYS A C 1
ATOM 736 O O . LYS A 1 91 ? 1.847 -4.843 13.202 1.00 95.38 91 LYS A O 1
ATOM 741 N 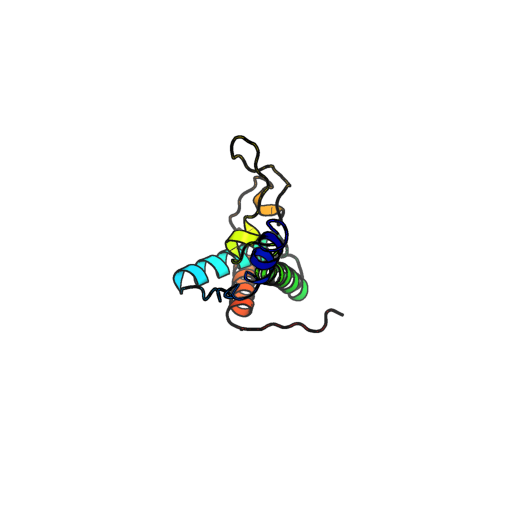N . CYS A 1 92 ? 3.024 -4.857 11.272 1.00 96.00 92 CYS A N 1
ATOM 742 C CA . CYS A 1 92 ? 1.994 -4.293 10.396 1.00 96.00 92 CYS A CA 1
ATOM 743 C C . CYS A 1 92 ? 1.568 -5.291 9.326 1.00 96.00 92 CYS A C 1
ATOM 745 O O . CYS A 1 92 ? 2.246 -6.289 9.096 1.00 96.00 92 CYS A O 1
ATOM 747 N N . GLN A 1 93 ? 0.434 -5.007 8.687 1.00 93.75 93 GLN A N 1
ATOM 748 C CA . GLN A 1 93 ? -0.092 -5.825 7.593 1.00 93.75 93 GLN A CA 1
ATOM 749 C C . GLN A 1 93 ? 0.773 -5.802 6.329 1.00 93.75 93 GLN A C 1
ATOM 751 O O . GLN A 1 93 ? 0.775 -6.783 5.587 1.00 93.75 93 GLN A O 1
ATOM 756 N N . PHE A 1 94 ? 1.455 -4.681 6.095 1.00 96.94 94 PHE A N 1
ATOM 757 C CA . PHE A 1 94 ? 2.432 -4.459 5.032 1.00 96.94 94 PHE A CA 1
ATOM 758 C C . PHE A 1 94 ? 3.701 -3.930 5.689 1.00 96.94 94 PHE A C 1
ATOM 760 O O . PHE A 1 94 ? 3.622 -3.072 6.578 1.00 96.94 94 PHE A O 1
ATOM 767 N N . SER A 1 95 ? 4.852 -4.506 5.350 1.00 94.19 95 SER A N 1
ATOM 768 C CA . SER A 1 95 ? 6.060 -4.347 6.166 1.00 94.19 95 SER A CA 1
ATOM 769 C C . SER A 1 95 ? 6.629 -2.939 6.096 1.00 94.19 95 SER A C 1
ATOM 771 O O . SER A 1 95 ? 7.131 -2.449 7.110 1.00 94.19 95 SER A O 1
ATOM 773 N N . TRP A 1 96 ? 6.491 -2.283 4.941 1.00 97.50 96 TRP A N 1
ATOM 774 C CA . TRP A 1 96 ? 7.027 -0.941 4.710 1.00 97.50 96 TRP A CA 1
ATOM 775 C C . TRP A 1 96 ? 6.425 0.103 5.656 1.00 97.50 96 TRP A C 1
ATOM 777 O O . TRP A 1 96 ? 7.127 0.975 6.138 1.00 97.50 96 TRP A O 1
ATOM 787 N N . TYR A 1 97 ? 5.150 -0.029 6.036 1.00 97.62 97 TYR A N 1
ATOM 788 C CA . TYR A 1 97 ? 4.488 0.979 6.872 1.00 97.62 97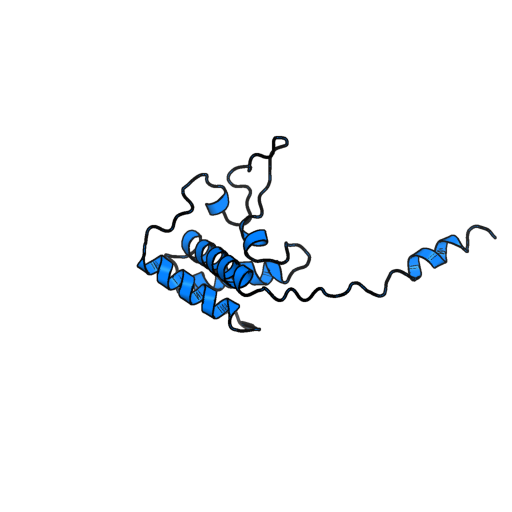 TYR A CA 1
ATOM 789 C C . TYR A 1 97 ? 5.083 1.104 8.289 1.00 97.62 97 TYR A C 1
ATOM 791 O O . TYR A 1 97 ? 4.876 2.099 8.984 1.00 97.62 97 TYR A O 1
ATOM 799 N N . CYS A 1 98 ? 5.802 0.086 8.773 1.00 97.06 98 CYS A N 1
ATOM 800 C CA . CYS A 1 98 ? 6.433 0.148 10.091 1.00 97.06 98 CYS A CA 1
ATOM 801 C C . CYS A 1 98 ? 7.837 -0.428 10.159 1.00 97.06 98 CYS A C 1
ATOM 803 O O . CYS A 1 98 ? 8.272 -0.879 11.225 1.00 97.06 98 CYS A O 1
ATOM 805 N N . ASP A 1 99 ? 8.567 -0.387 9.054 1.00 96.56 99 ASP A N 1
ATOM 806 C CA . ASP A 1 99 ? 10.011 -0.612 9.068 1.00 96.56 99 ASP A CA 1
ATOM 807 C C . ASP A 1 99 ? 10.776 0.599 9.653 1.00 96.56 99 ASP A C 1
ATOM 809 O O . ASP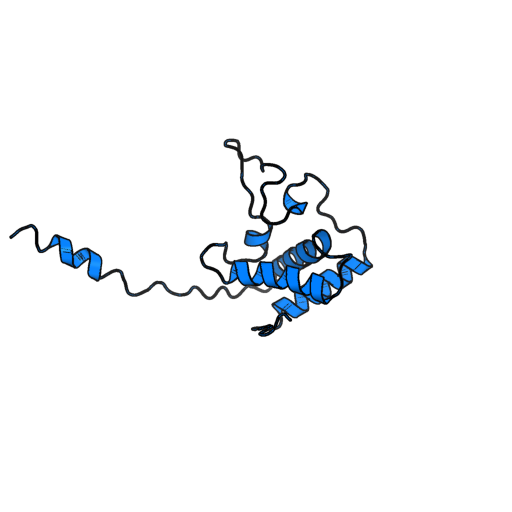 A 1 99 ? 11.873 0.450 10.195 1.00 96.56 99 ASP A O 1
ATOM 813 N N . GLY A 1 100 ? 10.148 1.781 9.668 1.00 95.31 100 GLY A N 1
ATOM 814 C CA . GLY A 1 100 ? 10.747 3.035 10.124 1.00 95.31 100 GLY A CA 1
ATOM 815 C C . GLY A 1 100 ? 11.611 3.718 9.063 1.00 95.31 100 GLY A C 1
ATOM 816 O O . GLY A 1 100 ? 12.452 4.544 9.420 1.00 95.31 100 GLY A O 1
ATOM 817 N N . LEU A 1 101 ? 11.435 3.356 7.794 1.00 95.88 101 LEU A N 1
ATOM 818 C CA . LEU A 1 101 ? 12.039 3.992 6.634 1.00 95.88 101 LEU A CA 1
ATOM 819 C C . LEU A 1 101 ? 11.107 5.078 6.070 1.00 95.88 101 LEU A C 1
ATOM 821 O O . LEU A 1 101 ? 10.080 5.426 6.645 1.00 95.88 101 LEU A O 1
ATOM 825 N N . SER A 1 102 ? 11.531 5.701 4.970 1.00 96.56 102 SER A N 1
ATOM 826 C CA . SER A 1 102 ? 10.764 6.759 4.313 1.00 96.56 102 SER A CA 1
ATOM 827 C C . SER A 1 102 ? 9.704 6.178 3.381 1.00 96.56 102 SER A C 1
ATOM 829 O O . SER A 1 102 ? 10.040 5.496 2.415 1.00 96.56 102 SER A O 1
ATOM 831 N N . ASP A 1 103 ? 8.456 6.595 3.586 1.00 96.75 103 ASP A N 1
ATOM 832 C CA . ASP A 1 103 ? 7.290 6.204 2.777 1.00 96.75 103 ASP A CA 1
ATOM 833 C C . ASP A 1 103 ? 7.144 7.007 1.466 1.00 96.75 103 ASP A C 1
ATOM 835 O O . ASP A 1 103 ? 6.076 7.030 0.841 1.00 96.75 103 ASP A O 1
ATOM 839 N N . THR A 1 104 ? 8.213 7.681 1.028 1.00 97.56 104 THR A N 1
ATOM 840 C CA . THR A 1 104 ? 8.238 8.491 -0.198 1.00 97.56 104 THR A CA 1
ATOM 841 C C . THR A 1 104 ? 8.796 7.679 -1.375 1.00 97.56 104 THR A C 1
ATOM 843 O O . THR A 1 104 ? 9.987 7.349 -1.374 1.00 97.56 104 THR A O 1
ATOM 846 N N . PRO A 1 105 ? 7.994 7.395 -2.423 1.00 97.81 105 PRO A N 1
ATOM 847 C CA . PRO A 1 105 ? 8.473 6.721 -3.628 1.00 97.81 105 PRO A CA 1
ATOM 848 C C . PRO A 1 105 ? 9.553 7.544 -4.344 1.00 97.81 105 PRO A C 1
ATOM 850 O O . PRO A 1 105 ? 9.323 8.696 -4.710 1.00 97.81 105 PRO A O 1
ATOM 853 N N . ARG A 1 106 ? 10.734 6.948 -4.549 1.00 97.44 106 ARG A N 1
ATOM 854 C CA . ARG A 1 106 ? 11.902 7.607 -5.168 1.00 97.44 106 ARG A CA 1
ATOM 855 C C . ARG A 1 106 ? 12.036 7.316 -6.663 1.00 97.44 106 ARG A C 1
ATOM 857 O O . ARG A 1 106 ? 12.446 8.191 -7.419 1.00 97.44 106 ARG A O 1
ATOM 864 N N . ASP A 1 107 ? 11.667 6.113 -7.097 1.00 98.19 107 ASP A N 1
ATOM 865 C CA . ASP A 1 107 ? 11.658 5.747 -8.512 1.00 98.19 107 ASP A CA 1
ATOM 866 C C . ASP A 1 107 ? 10.389 6.294 -9.178 1.00 98.19 107 ASP A C 1
ATOM 868 O O . ASP A 1 107 ? 9.267 5.856 -8.905 1.00 98.19 107 ASP A O 1
ATOM 872 N N . ARG A 1 108 ? 10.573 7.270 -10.073 1.00 98.06 108 ARG A N 1
ATOM 873 C CA . ARG A 1 108 ? 9.467 7.958 -10.748 1.00 98.06 108 ARG A CA 1
ATOM 874 C C . ARG A 1 108 ? 8.721 7.063 -11.738 1.00 98.06 108 ARG A C 1
ATOM 876 O O . ARG A 1 108 ? 7.510 7.244 -11.895 1.00 98.06 108 ARG A O 1
ATOM 883 N N . ILE A 1 109 ? 9.405 6.127 -12.396 1.00 98.25 109 ILE A N 1
ATOM 884 C CA . ILE A 1 109 ? 8.794 5.226 -13.380 1.00 98.25 109 ILE A CA 1
ATOM 885 C C . ILE A 1 109 ? 7.967 4.184 -12.639 1.00 98.25 109 ILE A C 1
ATOM 887 O O . ILE A 1 109 ? 6.760 4.092 -12.876 1.00 98.25 109 ILE A O 1
ATOM 891 N N . ALA A 1 110 ? 8.565 3.487 -11.674 1.00 98.50 110 ALA A N 1
ATOM 892 C CA . ALA A 1 110 ? 7.858 2.505 -10.860 1.00 98.50 110 ALA A CA 1
ATOM 893 C C . ALA A 1 110 ? 6.675 3.136 -10.107 1.00 98.50 110 ALA A C 1
ATOM 895 O O . ALA A 1 110 ? 5.593 2.548 -10.029 1.00 98.50 110 ALA A O 1
ATOM 896 N N . TRP A 1 111 ? 6.819 4.376 -9.627 1.00 98.56 111 TRP A N 1
ATOM 897 C CA . TRP A 1 111 ? 5.712 5.110 -9.015 1.00 98.56 111 TRP A CA 1
ATOM 898 C C . TRP A 1 111 ? 4.574 5.409 -10.000 1.00 98.56 111 TRP A C 1
ATOM 900 O O . TRP A 1 111 ? 3.392 5.285 -9.661 1.00 98.56 111 TRP A O 1
ATOM 910 N N . LYS A 1 112 ? 4.897 5.792 -11.241 1.00 98.44 112 LYS A N 1
ATOM 911 C CA . LYS A 1 112 ? 3.896 6.019 -12.296 1.00 98.44 112 LYS A CA 1
ATOM 912 C C . LYS A 1 112 ? 3.175 4.722 -12.673 1.00 98.44 112 LYS A C 1
ATOM 914 O O . LYS A 1 112 ? 1.949 4.751 -12.817 1.00 98.44 112 LYS A O 1
ATOM 919 N N . VAL A 1 113 ? 3.897 3.607 -12.779 1.00 98.38 113 VAL A N 1
ATOM 920 C CA . VAL A 1 113 ? 3.322 2.273 -13.027 1.00 98.38 113 VAL A CA 1
ATOM 921 C C . VAL A 1 113 ? 2.380 1.882 -11.887 1.00 98.38 113 VAL A C 1
ATOM 923 O O . VAL A 1 113 ? 1.205 1.617 -12.137 1.00 98.38 113 VAL A O 1
ATOM 926 N N . SER A 1 114 ? 2.837 1.986 -10.638 1.00 98.62 114 SER A N 1
ATOM 927 C CA . SER A 1 114 ? 2.050 1.645 -9.442 1.00 98.62 114 SER A CA 1
ATOM 928 C C . SER A 1 114 ? 0.743 2.443 -9.359 1.00 98.62 114 SER A C 1
ATOM 930 O O . SER A 1 114 ? -0.327 1.872 -9.150 1.00 98.62 114 SER A O 1
ATOM 932 N N . LYS A 1 115 ? 0.786 3.759 -9.621 1.00 98.12 115 LYS A N 1
ATOM 933 C CA . LYS A 1 115 ? -0.423 4.605 -9.705 1.00 98.12 115 LYS A CA 1
ATOM 934 C C . LYS A 1 115 ? -1.361 4.203 -10.838 1.00 98.12 115 LYS A C 1
ATOM 936 O O . LYS A 1 115 ? -2.575 4.324 -10.694 1.00 98.12 115 LYS A O 1
ATOM 941 N N . THR A 1 116 ? -0.819 3.781 -11.976 1.00 97.12 116 THR A N 1
ATOM 942 C CA . THR A 1 116 ? -1.624 3.357 -13.131 1.00 97.12 116 THR A CA 1
ATOM 943 C C . THR A 1 116 ? -2.385 2.076 -12.808 1.00 97.12 116 THR A C 1
ATOM 945 O O . THR A 1 116 ? -3.597 2.027 -13.014 1.00 97.12 116 THR A O 1
ATOM 948 N N . ILE A 1 117 ? -1.706 1.092 -12.211 1.00 96.31 117 ILE A N 1
ATOM 949 C CA . ILE A 1 117 ? -2.326 -0.154 -11.745 1.00 96.31 117 ILE A CA 1
ATOM 950 C C . ILE A 1 117 ? -3.379 0.152 -10.676 1.00 96.31 117 ILE A C 1
ATOM 952 O O . ILE A 1 117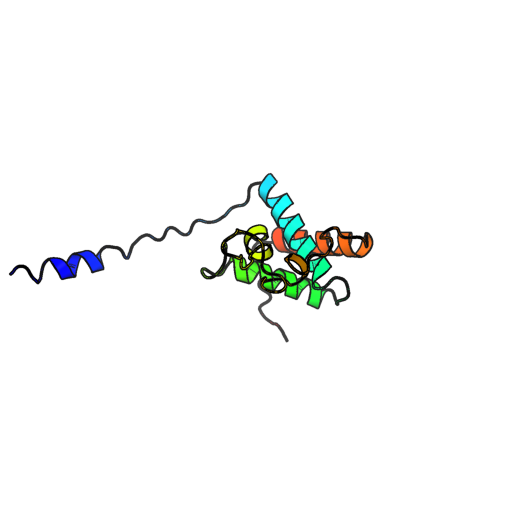 ? -4.525 -0.260 -10.828 1.00 96.31 117 ILE A O 1
ATOM 956 N N . ALA A 1 118 ? -3.049 0.943 -9.650 1.00 96.38 118 ALA A N 1
ATOM 957 C CA . ALA A 1 118 ? -3.993 1.315 -8.594 1.00 96.38 118 ALA A CA 1
ATOM 958 C C . ALA A 1 118 ? -5.281 1.951 -9.143 1.00 96.38 118 ALA A C 1
ATOM 960 O O . ALA A 1 118 ? -6.385 1.542 -8.782 1.00 96.38 118 ALA A O 1
ATOM 961 N N . ARG A 1 119 ? -5.163 2.910 -10.072 1.00 94.50 119 ARG A N 1
ATOM 962 C CA . ARG A 1 119 ? -6.333 3.522 -10.723 1.00 94.50 119 ARG A CA 1
ATOM 963 C C . ARG A 1 119 ? -7.153 2.511 -11.505 1.00 94.50 119 ARG A C 1
ATOM 965 O O . ARG A 1 119 ? -8.375 2.553 -11.412 1.00 94.50 119 ARG A O 1
ATOM 972 N N . ALA A 1 120 ? -6.507 1.630 -12.268 1.00 92.94 120 ALA A N 1
ATOM 973 C CA . ALA A 1 120 ? -7.197 0.606 -13.047 1.00 92.94 120 ALA A CA 1
ATOM 974 C C . ALA A 1 120 ? -7.975 -0.365 -12.143 1.00 92.94 120 ALA A C 1
ATOM 976 O O . ALA A 1 120 ? -9.129 -0.674 -12.436 1.00 92.94 120 ALA A O 1
ATOM 977 N N . MET A 1 121 ? -7.375 -0.772 -11.022 1.00 90.25 121 MET A N 1
ATOM 978 C CA . MET A 1 121 ? -7.991 -1.668 -10.042 1.00 90.25 121 MET A CA 1
ATOM 979 C C . MET A 1 121 ? -9.190 -1.030 -9.330 1.00 90.25 121 MET A C 1
ATOM 981 O O . MET A 1 121 ? -10.173 -1.717 -9.081 1.00 90.25 121 MET A O 1
ATOM 985 N N . LEU A 1 122 ? -9.141 0.276 -9.036 1.00 87.44 122 LEU A N 1
ATOM 986 C CA . LEU A 1 122 ? -10.218 0.974 -8.317 1.00 87.44 122 LEU A CA 1
ATOM 987 C C . LEU A 1 122 ? -11.303 1.569 -9.230 1.00 87.44 122 LEU A C 1
ATOM 989 O O . LEU A 1 122 ? -12.424 1.779 -8.780 1.00 87.44 122 LEU A O 1
ATOM 993 N N . ARG A 1 123 ? -11.012 1.848 -10.510 1.00 79.25 123 ARG A N 1
ATOM 994 C CA . ARG A 1 123 ? -12.026 2.325 -11.476 1.00 79.25 123 ARG A CA 1
ATOM 995 C C . ARG A 1 123 ? -12.985 1.234 -11.933 1.00 79.25 123 ARG A C 1
ATOM 997 O O . ARG A 1 123 ? -14.074 1.561 -12.395 1.00 79.25 123 ARG A O 1
ATOM 1004 N N . LYS A 1 124 ? -12.567 -0.032 -11.896 1.00 58.28 124 LYS A N 1
ATOM 1005 C CA . LYS A 1 124 ? -13.376 -1.148 -12.386 1.00 58.28 124 LYS A CA 1
ATOM 1006 C C . LYS A 1 124 ? -14.018 -1.859 -11.201 1.00 58.28 124 LYS A C 1
ATOM 1008 O O . LYS A 1 124 ? -13.361 -2.621 -10.499 1.00 58.28 124 LYS A O 1
ATOM 1013 N N . SER A 1 125 ? -15.310 -1.627 -10.997 1.00 43.31 125 SER A N 1
ATOM 1014 C CA . SER A 1 125 ? -16.130 -2.442 -10.102 1.00 43.31 125 SER A CA 1
ATOM 1015 C C . SER A 1 125 ? -16.044 -3.908 -10.558 1.00 43.31 125 SER A C 1
ATOM 1017 O O . SER A 1 125 ? -16.568 -4.252 -11.614 1.00 43.31 125 SER A O 1
ATOM 1019 N N . GLY A 1 126 ? -15.334 -4.757 -9.807 1.00 46.62 126 GLY A N 1
ATOM 1020 C CA . GLY A 1 126 ? -15.305 -6.207 -10.031 1.00 46.62 126 GLY A CA 1
ATOM 1021 C C . GLY A 1 126 ? -14.166 -6.750 -10.901 1.00 46.62 126 GLY A C 1
ATOM 1022 O O . GLY A 1 126 ? -14.421 -7.523 -11.827 1.00 46.62 126 GLY A O 1
ATOM 1023 N N . VAL A 1 127 ? -12.898 -6.454 -10.584 1.00 46.88 127 VAL A N 1
ATOM 1024 C CA . VAL A 1 127 ? -11.785 -7.320 -11.031 1.00 46.88 127 VAL A CA 1
ATOM 1025 C C . VAL A 1 127 ? -11.864 -8.652 -10.268 1.00 46.88 127 VAL A C 1
ATOM 1027 O O . VAL A 1 127 ? -11.119 -8.919 -9.333 1.00 46.88 127 VAL A O 1
ATOM 1030 N N . HIS A 1 128 ? -12.806 -9.506 -10.665 1.00 43.75 128 HIS A N 1
ATOM 1031 C CA . HIS A 1 128 ? -12.860 -10.899 -10.248 1.00 43.75 128 HIS A CA 1
ATOM 1032 C C . HIS A 1 128 ? -11.853 -11.689 -11.089 1.00 43.75 128 HIS A C 1
ATOM 1034 O O . HIS A 1 128 ? -12.210 -12.256 -12.123 1.00 43.75 128 HIS A O 1
ATOM 1040 N N . ILE A 1 129 ? -10.583 -11.733 -10.670 1.00 44.50 129 ILE A N 1
ATOM 1041 C CA . ILE A 1 129 ? -9.636 -12.715 -11.217 1.00 44.50 129 ILE A CA 1
ATOM 1042 C C . ILE A 1 129 ? -10.055 -14.081 -10.669 1.00 44.50 129 ILE A C 1
ATOM 1044 O O . ILE A 1 129 ? -9.644 -14.484 -9.585 1.00 44.50 129 ILE A O 1
ATOM 1048 N N . LYS A 1 130 ? -10.951 -14.769 -11.386 1.00 39.22 130 LYS A N 1
ATOM 1049 C CA . LYS A 1 130 ? -11.491 -16.069 -10.960 1.00 39.22 130 LYS A CA 1
ATOM 1050 C C . LYS A 1 130 ? -10.479 -17.212 -11.061 1.00 39.22 130 LYS A C 1
ATOM 1052 O O . LYS A 1 130 ? -10.727 -18.264 -10.483 1.00 39.22 130 LYS A O 1
ATOM 1057 N N . HIS A 1 131 ? -9.340 -17.015 -11.725 1.00 30.11 131 HIS A N 1
ATOM 1058 C CA . HIS A 1 131 ? -8.284 -18.019 -11.810 1.00 30.11 131 HIS A CA 1
ATOM 1059 C C . HIS A 1 131 ? -6.906 -17.416 -11.548 1.00 30.11 131 HIS A C 1
ATOM 1061 O O . HIS A 1 131 ? -6.382 -16.638 -12.342 1.00 30.11 131 HIS A O 1
ATOM 1067 N N . PHE A 1 132 ? -6.329 -17.823 -10.419 1.00 38.19 132 PHE A N 1
ATOM 1068 C CA . PHE A 1 132 ? -4.896 -17.798 -10.174 1.00 38.19 132 PHE A CA 1
ATOM 1069 C C . PHE A 1 132 ? -4.376 -19.218 -10.407 1.00 38.19 132 PHE A C 1
ATOM 1071 O O . PHE A 1 132 ? -4.476 -20.064 -9.524 1.00 38.19 132 PHE A O 1
ATOM 1078 N N . GLY A 1 133 ? -3.902 -19.462 -11.628 1.00 35.78 133 GLY A N 1
ATOM 1079 C CA . GLY A 1 133 ? -2.993 -20.551 -11.988 1.00 35.78 133 GLY A CA 1
ATOM 1080 C C . GLY A 1 133 ? -1.666 -19.943 -12.408 1.00 35.78 133 GLY A C 1
ATOM 1081 O O . GLY A 1 133 ? -1.698 -18.912 -13.129 1.00 35.78 133 GLY A O 1
#

pLDDT: mean 83.88, std 19.86, range [30.11, 98.81]

Sequence (133 aa):
MKKIILLCIILVSCTAFKRVTYVPTSYDYQDEVKCLAQNIYFEARDQTTKGQIAVALVTINRVESRRFPNSICKVIHQARRYSNGKIKKHKCQFSWYCDGLSDTPRDRIAWKVSKTIARAMLRKSGVHIKHFG

InterPro domains:
  IPR011105 Cell wall hydrolase, SleB [PF07486] (47-124)
  IPR042047 Cell wall hydrolase SleB, domain 1 [G3DSA:1.10.10.2520] (30-122)